Protein AF-A0A968F0A4-F1 (afdb_monomer_lite)

Radius of gyration: 23.1 Å; chains: 1; bounding box: 44×90×43 Å

pLDDT: mean 86.86, std 18.99, range [35.34, 98.81]

Foldseek 3Di:
DDDDDDDDDDDPPPPPPPPPDLDWDKFAAPVRQKMKIWDWDFDPPPDPTAIFTWIWMGGHPDTPGPTDGDWDDDPDDDIPTGQKGWPDKDKDWDWDWDQDPDDPDRIDTDTWIKMWTWMFHPDPPRFIKIKMWIYHPPDIDMDIDGPDDD

Structure (mmCIF, N/CA/C/O backbone):
data_AF-A0A968F0A4-F1
#
_entry.id   AF-A0A968F0A4-F1
#
loop_
_atom_site.group_PDB
_atom_site.id
_atom_site.type_symbol
_atom_site.label_atom_id
_atom_site.label_alt_id
_atom_site.label_comp_id
_atom_site.label_asym_id
_atom_site.label_entity_id
_atom_site.label_seq_id
_atom_site.pdbx_PDB_ins_code
_atom_site.Cartn_x
_atom_site.Cartn_y
_atom_site.Cartn_z
_atom_site.occupancy
_atom_site.B_iso_or_equiv
_atom_site.auth_seq_id
_atom_site.auth_comp_id
_atom_site.auth_asym_id
_atom_site.auth_atom_id
_atom_site.pdbx_PDB_model_num
ATOM 1 N N . MET A 1 1 ? -15.327 70.862 -11.913 1.00 35.34 1 MET A N 1
ATOM 2 C CA . MET A 1 1 ? -15.691 70.643 -13.333 1.00 35.34 1 MET A CA 1
ATOM 3 C C . MET A 1 1 ? -15.144 69.292 -13.771 1.00 35.34 1 MET A C 1
ATOM 5 O O . MET A 1 1 ? -14.088 68.900 -13.302 1.00 35.34 1 MET A O 1
ATOM 9 N N . LYS A 1 2 ? -15.934 68.553 -14.554 1.00 38.66 2 LYS A N 1
ATOM 10 C CA . LYS A 1 2 ? -15.759 67.143 -14.946 1.00 38.66 2 LYS A CA 1
ATOM 11 C C . LYS A 1 2 ? -14.576 66.966 -15.910 1.00 38.66 2 LYS A C 1
ATOM 13 O O . LYS A 1 2 ? -14.433 67.824 -16.764 1.00 38.66 2 LYS A O 1
ATOM 18 N N . PHE A 1 3 ? -13.872 65.829 -15.868 1.00 36.59 3 PHE A N 1
ATOM 19 C CA . PHE A 1 3 ? -13.590 65.016 -17.065 1.00 36.59 3 PHE A CA 1
ATOM 20 C C . PHE A 1 3 ? -13.208 63.577 -16.669 1.00 36.59 3 PHE A C 1
ATOM 22 O O . PHE A 1 3 ? -12.260 63.346 -15.927 1.00 36.59 3 PHE A O 1
ATOM 29 N N . LYS A 1 4 ? -14.009 62.616 -17.144 1.00 41.06 4 LYS A N 1
ATOM 30 C CA . LYS A 1 4 ? -13.709 61.177 -17.182 1.00 41.06 4 LYS A CA 1
ATOM 31 C C . LYS A 1 4 ? -12.713 60.925 -18.317 1.00 41.06 4 LYS A C 1
ATOM 33 O O . LYS A 1 4 ? -12.946 61.465 -19.391 1.00 41.06 4 LYS A O 1
ATOM 38 N N . ILE A 1 5 ? -11.747 60.026 -18.130 1.00 50.34 5 ILE A N 1
ATOM 39 C CA . ILE A 1 5 ? -11.209 59.154 -19.188 1.00 50.34 5 ILE A CA 1
ATOM 40 C C . ILE A 1 5 ? -10.869 57.804 -18.547 1.00 50.34 5 ILE A C 1
ATOM 42 O O . ILE A 1 5 ? -10.136 57.716 -17.567 1.00 50.34 5 ILE A O 1
ATOM 46 N N . ILE A 1 6 ? -11.497 56.772 -19.098 1.00 46.53 6 ILE A N 1
ATOM 47 C CA . ILE A 1 6 ? -11.244 55.351 -18.884 1.00 46.53 6 ILE A CA 1
ATOM 48 C C . ILE A 1 6 ? -10.208 54.945 -19.937 1.00 46.53 6 ILE A C 1
ATOM 50 O O . ILE A 1 6 ? -10.420 55.243 -21.111 1.00 46.53 6 ILE A O 1
ATOM 54 N N . LEU A 1 7 ? -9.149 54.225 -19.560 1.00 40.31 7 LEU A N 1
ATOM 55 C CA . LEU A 1 7 ? -8.460 53.325 -20.487 1.00 40.31 7 LEU A CA 1
ATOM 56 C C . LEU A 1 7 ? -7.910 52.111 -19.726 1.00 40.31 7 LEU A C 1
ATOM 58 O O . LEU A 1 7 ? -7.082 52.228 -18.828 1.00 40.31 7 LEU A O 1
ATOM 62 N N . VAL A 1 8 ? -8.450 50.955 -20.090 1.00 46.62 8 VAL A N 1
ATOM 63 C CA . VAL A 1 8 ? -8.100 49.603 -19.651 1.00 46.62 8 VAL A CA 1
ATOM 64 C C . VAL A 1 8 ? -6.852 49.145 -20.406 1.00 46.62 8 VAL A C 1
ATOM 66 O O . VAL A 1 8 ? -6.832 49.281 -21.626 1.00 46.62 8 VAL A O 1
ATOM 69 N N . LEU A 1 9 ? -5.873 48.527 -19.732 1.00 40.56 9 LEU A N 1
ATOM 70 C CA . LEU A 1 9 ? -4.974 47.564 -20.383 1.00 40.56 9 LEU A CA 1
ATOM 71 C C . LEU A 1 9 ? -4.325 46.591 -19.375 1.00 40.56 9 LEU A C 1
ATOM 73 O O . LEU A 1 9 ? -3.402 46.940 -18.651 1.00 40.56 9 LEU A O 1
ATOM 77 N N . SER A 1 10 ? -4.889 45.380 -19.334 1.00 40.66 10 SER A N 1
ATOM 78 C CA . SER A 1 10 ? -4.230 44.063 -19.283 1.00 40.66 10 SER A CA 1
ATOM 79 C C . SER A 1 10 ? -2.777 43.966 -18.783 1.00 40.66 10 SER A C 1
ATOM 81 O O . SER A 1 10 ? -1.876 44.441 -19.464 1.00 40.66 10 SER A O 1
ATOM 83 N N . LEU A 1 11 ? -2.542 43.162 -17.733 1.00 42.34 11 LEU A N 1
ATOM 84 C CA . LEU A 1 11 ? -1.909 41.829 -17.850 1.00 42.34 11 LEU A CA 1
ATOM 85 C C . LEU A 1 11 ? -1.800 41.183 -16.451 1.00 42.34 11 LEU A C 1
ATOM 87 O O . LEU A 1 11 ? -0.799 41.334 -15.756 1.00 42.34 11 LEU A O 1
ATOM 91 N N . VAL A 1 12 ? -2.836 40.458 -16.017 1.00 47.22 12 VAL A N 1
ATOM 92 C CA . VAL A 1 12 ? -2.717 39.545 -14.867 1.00 47.22 12 VAL A CA 1
ATOM 93 C C . VAL A 1 12 ? -2.124 38.251 -15.403 1.00 47.22 12 VAL A C 1
ATOM 95 O O . VAL A 1 12 ? -2.820 37.416 -15.976 1.00 47.22 12 VAL A O 1
ATOM 98 N N . MET A 1 13 ? -0.808 38.123 -15.278 1.00 44.72 13 MET A N 1
ATOM 99 C CA . MET A 1 13 ? -0.073 36.913 -15.619 1.00 44.72 13 MET A CA 1
ATOM 100 C C . MET A 1 13 ? -0.307 35.904 -14.492 1.00 44.72 13 MET A C 1
ATOM 102 O O . MET A 1 13 ? 0.449 35.814 -13.531 1.00 44.72 13 MET A O 1
ATOM 106 N N . MET A 1 14 ? -1.438 35.206 -14.567 1.00 51.09 14 MET A N 1
ATOM 107 C CA . MET A 1 14 ? -1.765 34.106 -13.670 1.00 51.09 14 MET A CA 1
ATOM 108 C C . MET A 1 14 ? -0.932 32.907 -14.120 1.00 51.09 14 MET A C 1
ATOM 110 O O . MET A 1 14 ? -1.356 32.111 -14.954 1.00 51.09 14 MET A O 1
ATOM 114 N N . THR A 1 15 ? 0.310 32.831 -13.640 1.00 42.91 15 THR A N 1
ATOM 115 C CA . THR A 1 15 ? 1.162 31.660 -13.844 1.00 42.91 15 THR A CA 1
ATOM 116 C C . THR A 1 15 ? 0.553 30.504 -13.067 1.00 42.91 15 THR A C 1
ATOM 118 O O . THR A 1 15 ? 0.743 30.373 -11.858 1.00 42.91 15 THR A O 1
ATOM 121 N N . THR A 1 16 ? -0.224 29.679 -13.761 1.00 3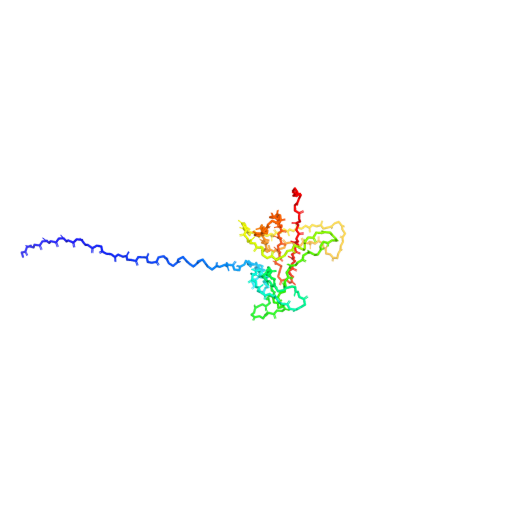6.16 16 THR A N 1
ATOM 122 C CA . THR A 1 16 ? -0.617 28.361 -13.281 1.00 36.16 16 THR A CA 1
ATOM 123 C C . THR A 1 16 ? 0.653 27.532 -13.138 1.00 36.16 16 THR A C 1
ATOM 125 O O . THR A 1 16 ? 1.205 27.052 -14.127 1.00 36.16 16 THR A O 1
ATOM 128 N N . PHE A 1 17 ? 1.139 27.394 -11.907 1.00 44.72 17 PHE A N 1
ATOM 129 C CA . PHE A 1 17 ? 2.090 26.349 -11.556 1.00 44.72 17 PHE A CA 1
ATOM 130 C C . PHE A 1 17 ? 1.381 25.006 -11.745 1.00 44.72 17 PHE A C 1
ATOM 132 O O . PHE A 1 17 ? 0.658 24.543 -10.867 1.00 44.72 17 PHE A O 1
ATOM 139 N N . THR A 1 18 ? 1.539 24.392 -12.915 1.00 38.16 18 THR A N 1
ATOM 140 C CA . THR A 1 18 ? 1.255 22.969 -13.085 1.00 38.16 18 THR A CA 1
ATOM 141 C C . THR A 1 18 ? 2.451 22.212 -12.532 1.00 38.16 18 THR A C 1
ATOM 143 O O . THR A 1 18 ? 3.426 21.951 -13.238 1.00 38.16 18 THR A O 1
ATOM 146 N N . SER A 1 19 ? 2.402 21.907 -11.240 1.00 36.06 19 SER A N 1
ATOM 147 C CA . SER A 1 19 ? 3.293 20.924 -10.641 1.00 36.06 19 SER A CA 1
ATOM 148 C C . SER A 1 19 ? 2.853 19.546 -11.132 1.00 36.06 19 SER A C 1
ATOM 150 O O . SER A 1 19 ? 2.016 18.907 -10.504 1.00 36.06 19 SER A O 1
ATOM 152 N N . ASN A 1 20 ? 3.405 19.079 -12.252 1.00 42.50 20 ASN A N 1
ATOM 153 C CA . ASN A 1 20 ? 3.447 17.643 -12.533 1.00 42.50 20 ASN A CA 1
ATOM 154 C C . ASN A 1 20 ? 4.532 17.039 -11.637 1.00 42.50 20 ASN A C 1
ATOM 156 O O . ASN A 1 20 ? 5.622 16.698 -12.085 1.00 42.50 20 ASN A O 1
ATOM 160 N N . SER A 1 21 ? 4.266 17.008 -10.334 1.00 42.75 21 SER A N 1
ATOM 161 C CA . SER A 1 21 ? 4.947 16.080 -9.446 1.00 42.75 21 SER A CA 1
ATOM 162 C C . SER A 1 21 ? 4.354 14.710 -9.728 1.00 42.75 21 SER A C 1
ATOM 164 O O . SER A 1 21 ? 3.130 14.581 -9.685 1.00 42.75 21 SER A O 1
ATOM 166 N N . ASP A 1 22 ? 5.204 13.726 -10.009 1.00 52.94 22 ASP A N 1
ATOM 167 C CA . ASP A 1 22 ? 4.856 12.307 -9.935 1.00 52.94 22 ASP A CA 1
ATOM 168 C C . ASP A 1 22 ? 4.318 12.066 -8.514 1.00 52.94 22 ASP A C 1
ATOM 170 O O . ASP A 1 22 ? 5.070 12.000 -7.539 1.00 52.94 22 ASP A O 1
ATOM 174 N N . ALA A 1 23 ? 3.001 12.197 -8.358 1.00 71.56 23 ALA A N 1
ATOM 175 C CA . ALA A 1 23 ? 2.401 12.450 -7.061 1.00 71.56 23 ALA A CA 1
ATOM 176 C C . ALA A 1 23 ? 2.353 11.135 -6.297 1.00 71.56 23 ALA A C 1
ATOM 178 O O . ALA A 1 23 ? 1.712 10.179 -6.749 1.00 71.56 23 ALA A O 1
ATOM 179 N N . SER A 1 24 ? 3.000 11.093 -5.131 1.00 88.25 24 SER A N 1
ATOM 180 C CA . SER A 1 24 ? 2.847 9.957 -4.235 1.00 88.25 24 SER A CA 1
ATOM 181 C C . SER A 1 24 ? 1.367 9.758 -3.906 1.00 88.25 24 SER A C 1
ATOM 183 O O . SER A 1 24 ? 0.593 10.704 -3.730 1.00 88.25 24 SER A O 1
ATOM 185 N N . GLN A 1 25 ? 0.947 8.498 -3.904 1.00 96.69 25 GLN A N 1
ATOM 186 C CA . GLN A 1 25 ? -0.429 8.107 -3.640 1.00 96.69 25 GLN A CA 1
ATOM 187 C C . GLN A 1 25 ? -0.498 7.601 -2.208 1.00 96.69 25 GLN A C 1
ATOM 189 O O . GLN A 1 25 ? 0.175 6.637 -1.860 1.00 96.69 25 GLN A O 1
ATOM 194 N N . GLN A 1 26 ? -1.309 8.222 -1.360 1.00 96.88 26 GLN A N 1
ATOM 195 C CA . GLN A 1 26 ? -1.381 7.855 0.054 1.00 96.88 26 GLN A CA 1
ATOM 196 C C . GLN A 1 26 ? -2.814 7.680 0.530 1.00 96.88 26 GLN A C 1
ATOM 198 O O . GLN A 1 26 ? -3.729 8.334 0.032 1.00 96.88 26 GLN A O 1
ATOM 203 N N . VAL A 1 27 ? -2.994 6.845 1.549 1.00 98.31 27 VAL A N 1
ATOM 204 C CA . VAL A 1 27 ? -4.247 6.745 2.296 1.00 98.31 27 VAL A CA 1
ATOM 205 C C . VAL A 1 27 ? -3.961 6.730 3.790 1.00 98.31 27 VAL A C 1
ATOM 207 O O . VAL A 1 27 ? -3.139 5.952 4.278 1.00 98.31 27 VAL A O 1
ATOM 210 N N . ALA A 1 28 ? -4.633 7.628 4.507 1.00 98.50 28 ALA A N 1
ATOM 211 C CA . ALA A 1 28 ? -4.540 7.761 5.954 1.00 98.50 28 ALA A CA 1
ATOM 212 C C . ALA A 1 28 ? -5.740 7.101 6.636 1.00 98.50 28 ALA A C 1
ATOM 214 O O . ALA A 1 28 ? -6.827 7.025 6.065 1.00 98.50 28 ALA A O 1
ATOM 215 N N . SER A 1 29 ? -5.555 6.653 7.869 1.00 98.56 29 SER A N 1
ATOM 216 C CA . SER A 1 29 ? -6.601 6.122 8.730 1.00 98.56 29 SER A CA 1
ATOM 217 C C . SER A 1 29 ? -7.676 7.175 9.015 1.00 98.56 29 SER A C 1
ATOM 219 O O . SER A 1 29 ? -7.406 8.375 8.910 1.00 98.56 29 SER A O 1
ATOM 221 N N . PRO A 1 30 ? -8.893 6.771 9.416 1.00 98.50 30 PRO A N 1
ATOM 222 C CA . PRO A 1 30 ? -9.945 7.715 9.788 1.00 98.50 30 PRO A CA 1
ATOM 223 C C . PRO A 1 30 ? -9.529 8.736 10.857 1.00 98.50 30 PRO A C 1
ATOM 225 O O . PRO A 1 30 ? -9.930 9.896 10.787 1.00 98.50 30 PRO A O 1
ATOM 228 N N . ASN A 1 31 ? -8.700 8.338 11.825 1.00 97.88 31 ASN A N 1
ATOM 229 C CA . ASN A 1 31 ? -8.156 9.239 12.845 1.00 97.88 31 ASN A CA 1
ATOM 230 C C . ASN A 1 31 ? -6.902 10.030 12.404 1.00 97.88 31 ASN A C 1
ATOM 232 O O . ASN A 1 31 ? -6.365 10.806 13.197 1.00 97.88 31 ASN A O 1
ATOM 236 N N . GLY A 1 32 ? -6.408 9.813 11.180 1.00 97.88 32 GLY A N 1
ATOM 237 C CA . GLY A 1 32 ? -5.242 10.482 10.596 1.00 97.88 32 GLY A CA 1
ATOM 238 C C . GLY A 1 32 ? -3.886 10.103 11.200 1.00 97.88 32 GLY A C 1
ATOM 239 O O . GLY A 1 32 ? -2.876 10.704 10.842 1.00 97.88 32 GLY A O 1
ATOM 240 N N . GLN A 1 33 ? -3.830 9.143 12.127 1.00 98.19 33 GLN A N 1
ATOM 241 C CA . GLN A 1 33 ? -2.592 8.772 12.814 1.00 98.19 33 GLN A CA 1
ATOM 242 C C . GLN A 1 33 ? -1.787 7.708 12.084 1.00 98.19 33 GLN A C 1
ATOM 244 O O . GLN A 1 33 ? -0.599 7.604 12.345 1.00 98.19 33 GLN A O 1
ATOM 249 N N . LEU A 1 34 ? -2.377 6.903 11.212 1.00 98.38 34 LEU A N 1
ATOM 250 C CA . LEU A 1 34 ? -1.666 5.859 10.482 1.00 98.38 34 LEU A CA 1
ATOM 251 C C . LEU A 1 34 ? -1.837 6.115 8.990 1.00 98.38 34 LEU A C 1
ATOM 253 O O . LEU A 1 34 ? -2.938 6.406 8.546 1.00 98.38 34 LEU A O 1
ATOM 257 N N . ALA A 1 35 ? -0.772 6.029 8.204 1.00 98.31 35 ALA A N 1
ATOM 258 C CA . ALA A 1 35 ? -0.854 6.215 6.761 1.00 98.31 35 ALA A CA 1
ATOM 259 C C . ALA A 1 35 ? 0.078 5.252 6.037 1.00 98.31 35 ALA A C 1
ATOM 261 O O . ALA A 1 35 ? 1.186 4.981 6.505 1.00 98.31 35 ALA A O 1
ATOM 262 N N . ILE A 1 36 ? -0.384 4.763 4.890 1.00 98.50 36 ILE A N 1
ATOM 263 C CA . ILE A 1 36 ? 0.438 4.062 3.907 1.00 98.50 36 ILE A CA 1
ATOM 264 C C . ILE A 1 36 ? 0.572 4.950 2.672 1.00 98.50 36 ILE A C 1
ATOM 266 O O . ILE A 1 36 ? -0.418 5.484 2.169 1.00 98.50 36 ILE A O 1
ATOM 270 N N . GLU A 1 37 ? 1.805 5.119 2.215 1.00 97.88 37 GLU A N 1
ATOM 271 C CA . GLU A 1 37 ? 2.171 5.930 1.055 1.00 97.88 37 GLU A CA 1
ATOM 272 C C . GLU A 1 37 ? 2.826 5.041 0.004 1.00 97.88 37 GLU A C 1
ATOM 274 O O . GLU A 1 37 ? 3.635 4.182 0.351 1.00 97.88 37 GLU A O 1
ATOM 279 N N . PHE A 1 38 ? 2.475 5.265 -1.260 1.00 97.81 38 PHE A N 1
ATOM 280 C CA . PHE A 1 38 ? 3.034 4.621 -2.437 1.00 97.81 38 PHE A CA 1
ATOM 281 C C . PHE A 1 38 ? 3.719 5.661 -3.318 1.00 97.81 38 PHE A C 1
ATOM 283 O O . PHE A 1 38 ? 3.098 6.645 -3.726 1.00 97.81 38 PHE A O 1
ATOM 290 N N . HIS A 1 39 ? 4.984 5.432 -3.648 1.00 95.94 39 HIS A N 1
ATOM 291 C CA . HIS A 1 39 ? 5.774 6.334 -4.483 1.00 95.94 39 HIS A CA 1
ATOM 292 C C . HIS A 1 39 ? 6.790 5.558 -5.315 1.00 95.94 39 HIS A C 1
ATOM 294 O O . HIS A 1 39 ? 7.223 4.471 -4.932 1.00 95.94 39 HIS A O 1
ATOM 300 N N . PHE A 1 40 ? 7.176 6.115 -6.460 1.00 95.00 40 PHE A N 1
ATOM 301 C CA . PHE A 1 40 ? 8.245 5.549 -7.274 1.00 95.00 40 PHE A CA 1
ATOM 302 C C . PHE A 1 40 ? 9.607 5.951 -6.711 1.00 95.00 40 PHE A C 1
ATOM 304 O O . PHE A 1 40 ? 9.845 7.112 -6.378 1.00 95.00 40 PHE A O 1
ATOM 311 N N . GLN A 1 41 ? 10.496 4.973 -6.558 1.00 93.75 41 GLN A N 1
ATOM 312 C CA . GLN A 1 41 ? 11.847 5.186 -6.053 1.00 93.75 41 GLN A CA 1
ATOM 313 C C . GLN A 1 41 ? 12.813 4.188 -6.695 1.00 93.75 41 GLN A C 1
ATOM 315 O O . GLN A 1 41 ? 12.454 3.047 -6.987 1.00 93.75 41 GLN A O 1
ATOM 320 N N . SER A 1 42 ? 14.057 4.621 -6.909 1.00 94.06 42 SER A N 1
ATOM 321 C CA . SER A 1 42 ? 15.126 3.741 -7.381 1.00 94.06 42 SER A CA 1
ATOM 322 C C . SER A 1 42 ? 15.642 2.839 -6.260 1.00 94.06 42 SER A C 1
ATOM 324 O O . SER A 1 42 ? 15.956 3.319 -5.169 1.00 94.06 42 SER A O 1
ATOM 326 N N . PHE A 1 43 ? 15.761 1.545 -6.550 1.00 91.94 43 PHE A N 1
ATOM 327 C CA . PHE A 1 43 ? 16.399 0.555 -5.687 1.00 91.94 43 PHE A CA 1
ATOM 328 C C . PHE A 1 43 ? 17.554 -0.104 -6.433 1.00 91.94 43 PHE A C 1
ATOM 330 O O . PHE A 1 43 ? 17.551 -0.206 -7.658 1.00 91.94 43 PHE A O 1
ATOM 337 N N . GLU A 1 44 ? 18.544 -0.540 -5.666 1.00 87.12 44 GLU A N 1
ATOM 338 C CA . GLU A 1 44 ? 19.664 -1.349 -6.133 1.00 87.12 44 GLU A CA 1
ATOM 339 C C . GLU A 1 44 ? 19.653 -2.645 -5.315 1.00 87.12 44 GLU A C 1
ATOM 341 O O . GLU A 1 44 ? 18.629 -3.309 -5.240 1.00 87.12 44 GLU A O 1
ATOM 346 N N . THR A 1 45 ? 20.735 -2.993 -4.621 1.00 80.06 45 THR A N 1
ATOM 347 C CA . THR A 1 45 ? 20.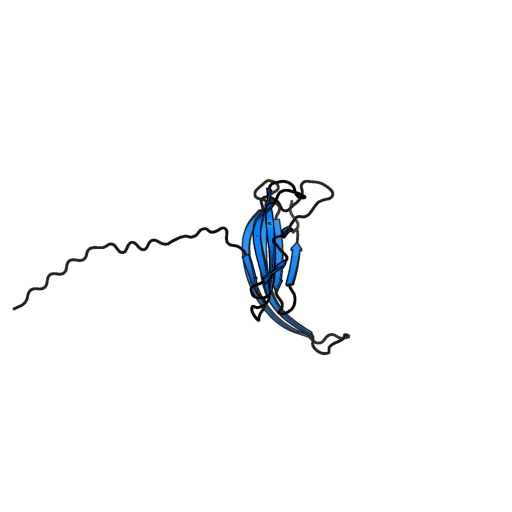843 -4.264 -3.888 1.00 80.06 45 THR A CA 1
ATOM 348 C C . THR A 1 45 ? 19.852 -4.375 -2.712 1.00 80.06 45 THR A C 1
ATOM 350 O O . THR A 1 45 ? 19.658 -3.404 -1.980 1.00 80.06 45 THR A O 1
ATOM 353 N N . PRO A 1 46 ? 19.223 -5.548 -2.473 1.00 84.06 46 PRO A N 1
ATOM 354 C CA . PRO A 1 46 ? 19.344 -6.842 -3.168 1.00 84.06 46 PRO A CA 1
ATOM 355 C C . PRO A 1 46 ? 18.455 -7.002 -4.422 1.00 84.06 46 PRO A C 1
ATOM 357 O O . PRO A 1 46 ? 18.355 -8.104 -4.958 1.00 84.06 46 PRO A O 1
ATOM 360 N N . PHE A 1 47 ? 17.795 -5.941 -4.879 1.00 81.56 47 PHE A N 1
ATOM 361 C CA . PHE A 1 47 ? 16.962 -5.937 -6.080 1.00 81.56 47 PHE A CA 1
ATOM 362 C C . PHE A 1 47 ? 17.808 -5.605 -7.331 1.00 81.56 47 PHE A C 1
ATOM 364 O O . PHE A 1 47 ? 18.937 -5.117 -7.228 1.00 81.56 47 PHE A O 1
ATOM 371 N N . PRO A 1 48 ? 17.322 -5.897 -8.547 1.00 86.12 48 PRO A N 1
ATOM 372 C CA . PRO A 1 48 ? 17.906 -5.322 -9.755 1.00 86.12 48 PRO A CA 1
ATOM 373 C C . PRO A 1 48 ? 17.869 -3.787 -9.705 1.00 86.12 48 PRO A C 1
ATOM 375 O O . PRO A 1 48 ? 16.921 -3.209 -9.185 1.00 86.12 48 PRO A O 1
ATOM 378 N N . SER A 1 49 ? 18.883 -3.118 -10.257 1.00 89.81 49 SER A N 1
ATOM 379 C CA . SER A 1 49 ? 18.882 -1.655 -10.344 1.00 89.81 49 SER A CA 1
ATOM 380 C C . SER A 1 49 ? 17.723 -1.170 -11.213 1.00 89.81 49 SER A C 1
ATOM 382 O O . SER A 1 49 ? 17.653 -1.505 -12.396 1.00 89.81 49 SER A O 1
ATOM 384 N N . GLY A 1 50 ? 16.829 -0.368 -10.639 1.00 89.56 50 GLY A N 1
ATOM 385 C CA . GLY A 1 50 ? 15.660 0.132 -11.352 1.00 89.56 50 GLY A CA 1
ATOM 386 C C . GLY A 1 50 ? 14.719 0.953 -10.482 1.00 89.56 50 GLY A C 1
ATOM 387 O O . GLY A 1 50 ? 14.892 1.055 -9.269 1.00 89.56 50 GLY A O 1
ATOM 388 N N . GLU A 1 51 ? 13.714 1.546 -11.122 1.00 93.19 51 GLU A N 1
ATOM 389 C CA . GLU A 1 51 ? 12.620 2.249 -10.453 1.00 93.19 51 GLU A CA 1
ATOM 390 C C . GLU A 1 51 ? 11.492 1.270 -10.114 1.00 93.19 51 GLU A C 1
ATOM 392 O O . GLU A 1 51 ? 10.987 0.557 -10.989 1.00 93.19 51 GLU A O 1
ATOM 397 N N . TYR A 1 52 ? 11.093 1.265 -8.844 1.00 94.69 52 TYR A N 1
ATOM 398 C CA . TYR A 1 52 ? 10.042 0.415 -8.298 1.00 94.69 52 TYR A CA 1
ATOM 399 C C . TYR A 1 52 ? 8.967 1.265 -7.637 1.00 94.69 52 TYR A C 1
ATOM 401 O O . TYR A 1 52 ? 9.262 2.300 -7.036 1.00 94.69 52 TYR A O 1
ATOM 409 N N . LEU A 1 53 ? 7.724 0.781 -7.674 1.00 95.88 53 LEU A N 1
ATOM 410 C CA . LEU A 1 53 ? 6.705 1.262 -6.750 1.00 95.88 53 LEU A CA 1
ATOM 411 C C . LEU A 1 53 ? 7.077 0.779 -5.345 1.00 95.88 53 LEU A C 1
ATOM 413 O O . LEU A 1 53 ? 7.133 -0.426 -5.098 1.00 95.88 53 LEU A O 1
ATOM 417 N N . ALA A 1 54 ? 7.332 1.704 -4.433 1.00 96.31 54 ALA A N 1
ATOM 418 C CA . ALA A 1 54 ? 7.609 1.413 -3.039 1.00 96.31 54 ALA A CA 1
ATOM 419 C C . ALA A 1 54 ? 6.432 1.808 -2.161 1.00 96.31 54 ALA A C 1
ATOM 421 O O . ALA A 1 54 ? 5.714 2.754 -2.476 1.00 96.31 54 ALA A O 1
ATOM 422 N N . TYR A 1 55 ? 6.266 1.104 -1.043 1.00 97.69 55 TYR A N 1
ATOM 423 C CA . TYR A 1 55 ? 5.387 1.543 0.031 1.00 97.69 55 TYR A CA 1
ATOM 424 C C . TYR A 1 55 ? 6.187 1.958 1.261 1.00 97.69 55 TYR A C 1
ATOM 426 O O . TYR A 1 55 ? 7.223 1.372 1.578 1.00 97.69 55 TYR A O 1
ATOM 434 N N . SER A 1 56 ? 5.682 2.948 1.984 1.00 97.81 56 SER A N 1
ATOM 435 C CA . SER A 1 56 ? 6.142 3.284 3.328 1.00 97.81 56 SER A CA 1
ATOM 436 C C . SER A 1 56 ? 4.949 3.419 4.264 1.00 97.81 56 SER A C 1
ATOM 438 O O . SER A 1 56 ? 3.826 3.680 3.827 1.00 97.81 56 SER A O 1
ATOM 440 N N . ILE A 1 57 ? 5.172 3.187 5.557 1.00 98.38 57 ILE A N 1
ATOM 441 C CA . ILE A 1 57 ? 4.118 3.302 6.567 1.00 98.38 57 ILE A CA 1
ATOM 442 C C . ILE A 1 57 ? 4.574 4.282 7.630 1.00 98.38 57 ILE A C 1
ATOM 444 O O . ILE A 1 57 ? 5.659 4.152 8.212 1.00 98.38 57 ILE A O 1
ATOM 448 N N . ARG A 1 58 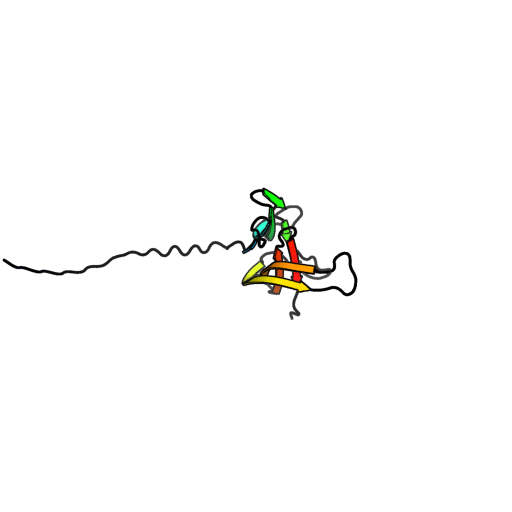? 3.702 5.240 7.919 1.00 98.12 58 ARG A N 1
ATOM 449 C CA . ARG A 1 58 ? 3.881 6.215 8.982 1.00 98.12 58 ARG A CA 1
ATOM 450 C C . ARG A 1 58 ? 2.834 6.030 10.060 1.00 98.12 58 ARG A C 1
ATOM 452 O O . ARG A 1 58 ? 1.653 5.897 9.761 1.00 98.12 58 ARG A O 1
ATOM 459 N N . TYR A 1 59 ? 3.277 6.115 11.307 1.00 98.06 59 TYR A N 1
ATOM 460 C CA . TYR A 1 59 ? 2.408 6.320 12.453 1.00 98.06 59 TYR A CA 1
ATOM 461 C C . TYR A 1 59 ? 2.741 7.673 13.087 1.00 98.06 59 TYR A C 1
ATOM 463 O O . TYR A 1 59 ? 3.844 7.894 13.598 1.00 98.06 59 TYR A O 1
ATOM 471 N N . LYS A 1 60 ? 1.782 8.596 13.019 1.00 96.00 60 LYS A N 1
ATOM 472 C CA . LYS A 1 60 ? 1.900 10.022 13.319 1.00 96.00 60 LYS A CA 1
ATOM 473 C C . LYS A 1 60 ? 2.993 10.626 12.430 1.00 96.00 60 LYS A C 1
ATOM 475 O O . LYS A 1 60 ? 2.966 10.487 11.204 1.00 96.00 60 LYS A O 1
ATOM 480 N N . ASP A 1 61 ? 4.004 11.224 13.042 1.00 92.31 61 ASP A N 1
ATOM 481 C CA . ASP A 1 61 ? 5.136 11.829 12.340 1.00 92.31 61 ASP A CA 1
ATOM 482 C C . ASP A 1 61 ? 6.361 10.912 12.266 1.00 92.31 61 ASP A C 1
ATOM 484 O O . ASP A 1 61 ? 7.469 11.369 11.998 1.00 92.31 61 ASP A O 1
ATOM 488 N N . ARG A 1 62 ? 6.188 9.607 12.522 1.00 97.38 62 ARG A N 1
ATOM 489 C CA . ARG A 1 62 ? 7.282 8.631 12.506 1.00 97.38 62 ARG A CA 1
ATOM 490 C C . ARG A 1 62 ? 7.070 7.585 11.425 1.00 97.38 62 ARG A C 1
ATOM 492 O O . ARG A 1 62 ? 6.021 6.948 11.368 1.00 97.38 62 ARG A O 1
ATOM 499 N N . VAL A 1 63 ? 8.099 7.370 10.612 1.00 97.12 63 VAL A N 1
ATOM 500 C CA . VAL A 1 63 ? 8.169 6.232 9.691 1.00 97.12 63 VAL A CA 1
ATOM 501 C C . VAL A 1 63 ? 8.383 4.969 10.523 1.00 97.12 63 VAL A C 1
ATOM 503 O O . VAL A 1 63 ? 9.374 4.861 11.243 1.00 97.12 63 VAL A O 1
ATOM 506 N N . ILE A 1 64 ? 7.432 4.039 10.453 1.00 97.38 64 ILE A N 1
ATOM 507 C CA . ILE A 1 64 ? 7.509 2.726 11.113 1.00 97.38 64 ILE A CA 1
ATOM 508 C C . ILE A 1 64 ? 7.856 1.612 10.124 1.00 97.38 64 ILE A C 1
ATOM 510 O O . ILE A 1 64 ? 8.335 0.558 10.531 1.00 97.38 64 ILE A O 1
ATOM 514 N N . PHE A 1 65 ? 7.648 1.863 8.830 1.00 97.19 65 PHE A N 1
ATOM 515 C CA . PHE A 1 65 ? 8.090 0.997 7.750 1.00 97.19 65 PHE A CA 1
ATOM 516 C C . PHE A 1 65 ? 8.744 1.855 6.673 1.00 97.19 65 PHE A C 1
ATOM 518 O O . PHE A 1 65 ? 8.081 2.687 6.049 1.00 97.19 65 PHE A O 1
ATOM 525 N N . SER A 1 66 ? 10.053 1.685 6.509 1.00 96.81 66 SER A N 1
ATOM 526 C CA . SER A 1 66 ? 10.837 2.407 5.507 1.00 96.81 66 SER A CA 1
ATOM 527 C C . SER A 1 66 ? 10.386 2.048 4.087 1.00 96.81 66 SER A C 1
ATOM 529 O O . SER A 1 66 ? 9.851 0.951 3.892 1.00 96.81 66 SER A O 1
ATOM 531 N N . PRO A 1 67 ? 10.626 2.931 3.096 1.00 96.06 67 PRO A N 1
ATOM 532 C CA . PRO A 1 67 ? 10.318 2.658 1.696 1.00 96.06 67 PRO A CA 1
ATOM 533 C C . PRO A 1 67 ? 10.785 1.267 1.269 1.00 96.06 67 PRO A C 1
ATOM 535 O O . PRO A 1 67 ? 11.973 0.951 1.344 1.00 96.06 67 PRO A O 1
ATOM 538 N N . SER A 1 68 ? 9.832 0.434 0.866 1.00 95.25 68 SER A N 1
ATOM 539 C CA . SER A 1 68 ? 10.052 -0.971 0.534 1.00 95.25 68 SER A CA 1
ATOM 540 C C . SER A 1 68 ? 9.451 -1.281 -0.834 1.00 95.25 68 SER A C 1
ATOM 542 O O . SER A 1 68 ? 8.269 -0.993 -1.040 1.00 95.25 68 SER A O 1
ATOM 544 N N . PRO A 1 69 ? 10.232 -1.838 -1.776 1.00 95.31 69 PRO A N 1
ATOM 545 C CA . PRO A 1 69 ? 9.790 -2.028 -3.149 1.00 95.31 69 PRO A CA 1
ATOM 546 C C . PRO A 1 69 ? 8.761 -3.157 -3.248 1.00 95.31 69 PRO A C 1
ATOM 548 O O . PRO A 1 69 ? 8.824 -4.153 -2.524 1.00 95.31 69 PRO A O 1
ATOM 551 N N . ILE A 1 70 ? 7.823 -3.010 -4.179 1.00 94.75 70 ILE A N 1
ATOM 552 C CA . ILE A 1 70 ? 6.807 -4.008 -4.500 1.00 94.75 70 ILE A CA 1
ATOM 553 C C . ILE A 1 70 ? 7.210 -4.725 -5.790 1.00 94.75 70 ILE A C 1
ATOM 555 O O . ILE A 1 70 ? 7.346 -4.106 -6.843 1.00 94.75 70 ILE A O 1
ATOM 559 N N . GLN A 1 71 ? 7.358 -6.049 -5.715 1.00 92.44 71 GLN A N 1
ATOM 560 C CA . GLN A 1 71 ? 7.663 -6.897 -6.865 1.00 92.44 71 GLN A CA 1
ATOM 561 C C . GLN A 1 71 ? 6.974 -8.259 -6.736 1.00 92.44 71 GLN A C 1
ATOM 563 O O . GLN A 1 71 ? 6.813 -8.790 -5.638 1.00 92.44 71 GLN A O 1
ATOM 568 N N . ILE A 1 72 ? 6.599 -8.844 -7.872 1.00 91.56 72 ILE A N 1
ATOM 569 C CA . ILE A 1 72 ? 6.120 -10.220 -7.989 1.00 91.56 72 ILE A CA 1
ATOM 570 C C . ILE A 1 72 ? 7.111 -10.983 -8.866 1.00 91.56 72 ILE A C 1
ATOM 572 O O . ILE A 1 72 ? 7.276 -10.680 -10.051 1.00 91.56 72 ILE A O 1
ATOM 576 N N . LEU A 1 73 ? 7.769 -11.981 -8.278 1.00 91.12 73 LEU A N 1
ATOM 577 C CA . LEU A 1 73 ? 8.584 -12.939 -9.017 1.00 91.12 73 LEU A CA 1
ATOM 578 C C . LEU A 1 73 ? 7.669 -14.028 -9.575 1.00 91.12 73 LEU A C 1
ATOM 580 O O . LEU A 1 73 ? 6.907 -14.651 -8.836 1.00 91.12 73 LEU A O 1
ATOM 584 N N . LEU A 1 74 ? 7.739 -14.234 -10.884 1.00 88.75 74 LEU A N 1
ATOM 585 C CA . LEU A 1 74 ? 7.016 -15.298 -11.566 1.00 88.75 74 LEU A CA 1
ATOM 586 C C . LEU A 1 74 ? 7.932 -16.515 -11.700 1.00 88.75 74 LEU A C 1
ATOM 588 O O . LEU A 1 74 ? 9.147 -16.370 -11.822 1.00 88.75 74 LEU A O 1
ATOM 592 N N . SER A 1 75 ? 7.351 -17.715 -11.688 1.00 90.19 75 SER A N 1
ATOM 593 C CA . SER A 1 75 ? 8.103 -18.942 -11.977 1.00 90.19 75 SER A CA 1
ATOM 594 C C . SER A 1 75 ? 8.632 -18.961 -13.412 1.00 90.19 75 SER A C 1
ATOM 596 O O . SER A 1 75 ? 9.687 -19.529 -13.669 1.00 90.19 75 SER A O 1
ATOM 598 N N . GLU A 1 76 ? 7.904 -18.323 -14.332 1.00 86.75 76 GLU A N 1
ATOM 599 C CA . GLU A 1 76 ? 8.268 -18.163 -15.735 1.00 86.75 76 GLU A CA 1
ATOM 600 C C . GLU A 1 76 ? 8.020 -16.718 -16.186 1.00 86.75 76 GLU A C 1
ATOM 602 O O . GLU A 1 76 ? 7.041 -16.085 -15.783 1.00 86.75 76 GLU A O 1
ATOM 607 N N . GLY A 1 77 ? 8.897 -16.204 -17.050 1.00 84.19 77 GLY A N 1
ATOM 608 C CA . GLY A 1 77 ? 8.817 -14.844 -17.583 1.00 84.19 77 GLY A CA 1
ATOM 609 C C . GLY A 1 77 ? 9.472 -13.774 -16.703 1.00 84.19 77 GLY A C 1
ATOM 610 O O . GLY A 1 77 ? 10.105 -14.055 -15.686 1.00 84.19 77 GLY A O 1
ATOM 611 N N . ASN A 1 78 ? 9.340 -12.517 -17.132 1.00 88.81 78 ASN A N 1
ATOM 612 C CA . ASN A 1 78 ? 9.946 -11.377 -16.444 1.00 88.81 78 ASN A CA 1
ATOM 613 C C . ASN A 1 78 ? 9.182 -11.040 -15.152 1.00 88.81 78 ASN A C 1
ATOM 615 O O . ASN A 1 78 ? 7.942 -11.024 -15.178 1.00 88.81 78 ASN A O 1
ATOM 619 N N . PRO A 1 79 ? 9.878 -10.691 -14.051 1.00 90.88 79 PRO A N 1
ATOM 620 C CA . PRO A 1 79 ? 9.243 -10.165 -12.846 1.00 90.88 79 PRO A CA 1
ATOM 621 C C . PRO A 1 79 ? 8.323 -8.979 -13.137 1.00 90.88 79 PRO A C 1
ATOM 623 O O . PRO A 1 79 ? 8.565 -8.220 -14.073 1.00 90.88 79 PRO A O 1
ATOM 626 N N . ILE A 1 80 ? 7.300 -8.799 -12.307 1.00 91.25 80 ILE A N 1
ATOM 627 C CA . ILE A 1 80 ? 6.415 -7.629 -12.346 1.00 91.25 80 ILE A CA 1
ATOM 628 C C . ILE A 1 80 ? 6.820 -6.692 -11.213 1.00 91.25 80 ILE A C 1
ATOM 630 O O . ILE A 1 80 ? 6.954 -7.150 -10.081 1.00 91.25 80 ILE A O 1
ATOM 634 N N . GLY A 1 81 ? 6.987 -5.396 -11.479 1.00 86.38 81 GLY A N 1
ATOM 635 C CA . GLY A 1 81 ? 7.240 -4.400 -10.423 1.00 86.38 81 GLY A CA 1
ATOM 636 C C . GLY A 1 81 ? 8.184 -3.264 -10.808 1.00 86.38 81 GLY A C 1
ATOM 637 O O . GLY A 1 81 ? 8.165 -2.219 -10.163 1.00 86.38 81 GLY A O 1
ATOM 638 N N . MET A 1 82 ? 8.984 -3.451 -11.859 1.00 90.94 82 MET A N 1
ATOM 639 C CA . MET A 1 82 ? 9.890 -2.422 -12.369 1.00 90.94 82 MET A CA 1
ATOM 640 C C . MET A 1 82 ? 9.201 -1.593 -13.454 1.00 90.94 82 MET A C 1
ATOM 642 O O . MET A 1 82 ? 8.417 -2.136 -14.232 1.00 90.94 82 MET A O 1
ATOM 646 N N . SER A 1 83 ? 9.518 -0.298 -13.525 1.00 90.38 83 SER A N 1
ATOM 647 C CA . SER A 1 83 ? 8.996 0.607 -14.563 1.00 90.38 83 SER A CA 1
ATOM 648 C C . SER A 1 83 ? 7.464 0.601 -14.650 1.00 90.38 83 SER A C 1
ATOM 650 O O . SER A 1 83 ? 6.903 0.577 -15.741 1.00 90.38 83 SER A O 1
ATOM 652 N N . LEU A 1 84 ? 6.787 0.591 -13.502 1.00 94.62 84 LEU A N 1
ATOM 653 C CA . LEU A 1 84 ? 5.339 0.772 -13.443 1.00 94.62 84 LEU A CA 1
ATOM 654 C C . LEU A 1 84 ? 4.977 2.259 -13.568 1.00 94.62 84 LEU A C 1
ATOM 656 O O . LEU A 1 84 ? 5.787 3.139 -13.280 1.00 94.62 84 LEU A O 1
ATOM 660 N N . GLU A 1 85 ? 3.743 2.534 -13.962 1.00 94.94 85 GLU A N 1
ATOM 661 C CA . GLU A 1 85 ? 3.113 3.851 -13.868 1.00 94.94 85 GLU A CA 1
ATOM 662 C C . GLU A 1 85 ? 1.695 3.728 -13.307 1.00 94.94 85 GLU A C 1
ATOM 664 O O . GLU A 1 85 ? 1.035 2.701 -13.481 1.00 94.94 85 GLU A O 1
ATOM 669 N N . VAL A 1 86 ? 1.233 4.770 -12.613 1.00 96.50 86 VAL A N 1
ATOM 670 C CA . VAL A 1 86 ? -0.156 4.877 -12.146 1.00 96.50 86 VAL A CA 1
ATOM 671 C C . VAL A 1 86 ? -0.990 5.467 -13.277 1.00 96.50 86 VAL A C 1
ATOM 673 O O . VAL A 1 86 ? -0.763 6.606 -13.675 1.00 96.50 86 VAL A O 1
ATOM 676 N N . ILE A 1 87 ? -1.968 4.708 -13.769 1.00 96.00 87 ILE A N 1
ATOM 677 C CA . ILE A 1 87 ? -2.873 5.158 -14.840 1.00 96.00 87 ILE A CA 1
ATOM 678 C C . ILE A 1 87 ? -4.252 5.571 -14.333 1.00 96.00 87 ILE A C 1
ATOM 680 O O . ILE A 1 87 ? -4.953 6.309 -15.018 1.00 96.00 87 ILE A O 1
ATOM 684 N N . ASP A 1 88 ? -4.644 5.109 -13.147 1.00 96.56 88 ASP A N 1
ATOM 685 C CA . ASP A 1 88 ? -5.874 5.542 -12.485 1.00 96.56 88 ASP A CA 1
ATOM 686 C C . ASP A 1 88 ? -5.742 5.408 -10.965 1.00 96.56 88 ASP A C 1
ATOM 688 O O . ASP A 1 88 ? -5.058 4.505 -10.462 1.00 96.56 88 ASP A O 1
ATOM 692 N N . SER A 1 89 ? -6.410 6.295 -10.229 1.00 97.06 89 SER A N 1
ATOM 693 C CA . SER A 1 89 ? -6.504 6.217 -8.777 1.00 97.06 89 SER A CA 1
ATOM 694 C C . SER A 1 89 ? -7.829 6.754 -8.251 1.00 97.06 89 SER A C 1
ATOM 696 O O . SER A 1 89 ? -8.364 7.759 -8.716 1.00 97.06 89 SER A O 1
ATOM 698 N N . TYR A 1 90 ? -8.363 6.089 -7.227 1.00 97.50 90 TYR A N 1
ATOM 699 C CA . TYR A 1 90 ? -9.510 6.607 -6.489 1.00 97.50 90 TYR A CA 1
ATOM 700 C C . TYR A 1 90 ? -9.473 6.183 -5.025 1.00 97.50 90 TYR A C 1
ATOM 702 O O . TYR A 1 90 ? -8.876 5.169 -4.658 1.00 97.50 90 TYR A O 1
ATOM 710 N N . GLN A 1 91 ? -10.145 6.963 -4.180 1.00 97.94 91 GLN A N 1
ATOM 711 C CA . GLN A 1 91 ? -10.283 6.676 -2.757 1.00 97.94 91 GLN A CA 1
ATOM 712 C C . GLN A 1 91 ? -11.746 6.611 -2.342 1.00 97.94 91 GLN A C 1
ATOM 714 O O . GLN A 1 91 ? -12.606 7.268 -2.930 1.00 97.94 91 GLN A O 1
ATOM 719 N N . ARG A 1 92 ? -12.026 5.833 -1.299 1.00 98.12 92 ARG A N 1
ATOM 720 C CA . ARG A 1 92 ? -13.324 5.819 -0.621 1.00 98.12 92 ARG A CA 1
ATOM 721 C C . ARG A 1 92 ? -13.164 5.525 0.865 1.00 98.12 92 ARG A C 1
ATOM 723 O O . ARG A 1 92 ? -12.182 4.915 1.274 1.00 98.12 92 ARG A O 1
ATOM 730 N N . SER A 1 93 ? -14.160 5.893 1.659 1.00 98.25 93 SER A N 1
ATOM 731 C CA . SER A 1 93 ? -14.238 5.526 3.076 1.00 98.25 93 SER A CA 1
ATOM 732 C C . SER A 1 93 ? -15.229 4.381 3.277 1.00 98.25 93 SER A C 1
ATOM 734 O O . SER A 1 93 ? -16.273 4.334 2.628 1.00 98.25 93 SER A O 1
ATOM 736 N N . ILE A 1 94 ? -14.901 3.466 4.184 1.00 98.31 94 ILE A N 1
ATOM 737 C CA . ILE A 1 94 ? -15.740 2.345 4.617 1.00 98.31 94 ILE A CA 1
ATOM 738 C C . ILE A 1 94 ? -16.024 2.553 6.104 1.00 98.31 94 ILE A C 1
ATOM 740 O O . ILE A 1 94 ? -15.107 2.840 6.870 1.00 98.31 94 ILE A O 1
ATOM 744 N N . ASN A 1 95 ? -17.291 2.452 6.505 1.00 98.00 95 ASN A N 1
ATOM 745 C CA . ASN A 1 95 ? -17.717 2.496 7.904 1.00 98.00 95 ASN A CA 1
ATOM 746 C C . ASN A 1 95 ? -18.949 1.604 8.072 1.00 98.00 95 ASN A C 1
ATOM 748 O O . ASN A 1 95 ? -20.086 2.068 7.998 1.00 98.00 95 ASN A O 1
ATOM 752 N N . GLU A 1 96 ? -18.708 0.314 8.253 1.00 97.44 96 GLU A N 1
ATOM 753 C CA . GLU A 1 96 ? -19.742 -0.714 8.315 1.00 97.44 96 GLU A CA 1
ATOM 754 C C . GLU A 1 96 ? -19.688 -1.447 9.657 1.00 97.44 96 GLU A C 1
ATOM 756 O O . GLU A 1 96 ? -18.633 -1.565 10.283 1.00 97.44 96 GLU A O 1
ATOM 761 N N . VAL A 1 97 ? -20.837 -1.940 10.121 1.00 96.88 97 VAL A N 1
ATOM 762 C CA . VAL A 1 97 ? -20.946 -2.744 11.343 1.00 96.88 97 VAL A CA 1
ATOM 763 C C . VAL A 1 97 ? -21.691 -4.031 11.013 1.00 96.88 97 VAL A C 1
ATOM 765 O O . VAL A 1 97 ? -22.762 -3.989 10.414 1.00 96.88 97 VAL A O 1
ATOM 768 N N . SER A 1 98 ? -21.131 -5.170 11.415 1.00 95.38 98 SER A N 1
ATOM 769 C CA . SER A 1 98 ? -21.703 -6.502 11.204 1.00 95.38 98 SER A CA 1
ATOM 770 C C . SER A 1 98 ? -21.719 -7.319 12.499 1.00 95.38 98 SER A C 1
ATOM 772 O O . SER A 1 98 ? -20.897 -7.106 13.390 1.00 95.38 98 SER A O 1
ATOM 774 N N . GLU A 1 99 ? -22.665 -8.252 12.617 1.00 97.00 99 GLU A N 1
ATOM 775 C CA . GLU A 1 99 ? -22.779 -9.182 13.749 1.00 97.00 99 GLU A CA 1
ATOM 776 C C . GLU A 1 99 ? -22.376 -10.590 13.277 1.00 97.00 99 GLU A C 1
ATOM 778 O O . GLU A 1 99 ? -23.133 -11.231 12.543 1.00 97.00 99 GLU A O 1
ATOM 783 N N . PRO A 1 100 ? -21.160 -11.068 13.608 1.00 94.94 100 PRO A N 1
ATOM 784 C CA . PRO A 1 100 ? -20.721 -12.396 13.201 1.00 94.94 100 PRO A CA 1
ATOM 785 C C . PRO A 1 100 ? -21.490 -13.485 13.963 1.00 94.94 100 PRO A C 1
ATOM 787 O O . PRO A 1 100 ? -21.782 -13.342 15.148 1.00 94.94 100 PRO A O 1
ATOM 790 N N . ILE A 1 101 ? -21.758 -14.618 13.302 1.00 96.12 101 ILE A N 1
ATOM 791 C CA . ILE A 1 101 ? -22.482 -15.762 13.899 1.00 96.12 101 ILE A CA 1
ATOM 792 C C . ILE A 1 101 ? -21.714 -16.350 15.099 1.00 96.12 101 ILE A C 1
ATOM 794 O O . ILE A 1 101 ? -22.309 -16.819 16.066 1.00 96.12 101 ILE A O 1
ATOM 798 N N . TYR A 1 102 ? -20.383 -16.326 15.041 1.00 93.50 102 TYR A N 1
ATOM 799 C CA . TYR A 1 102 ? -19.481 -16.755 16.105 1.00 93.50 102 TYR A CA 1
ATOM 800 C C . TYR A 1 102 ? -18.231 -15.869 16.104 1.00 93.50 102 TYR A C 1
ATOM 802 O O . TYR A 1 102 ? -17.789 -15.403 15.054 1.00 93.50 102 TYR A O 1
ATOM 810 N N . GLY A 1 103 ? -17.627 -15.644 17.271 1.00 93.12 103 GLY A N 1
ATOM 811 C CA . GLY A 1 103 ? -16.409 -14.843 17.366 1.00 93.12 103 GLY A CA 1
ATOM 812 C C . GLY A 1 103 ? -16.119 -14.322 18.768 1.00 93.12 103 GLY A C 1
ATOM 813 O O . GLY A 1 103 ? -16.825 -14.622 19.725 1.00 93.12 103 GLY A O 1
ATOM 814 N N . LYS A 1 104 ? -15.049 -13.526 18.878 1.00 93.94 104 LYS A N 1
ATOM 815 C CA . LYS A 1 104 ? -14.615 -12.894 20.139 1.00 93.94 104 LYS A CA 1
ATOM 816 C C . LYS A 1 104 ? -15.394 -11.616 20.486 1.00 93.94 104 LYS A C 1
ATOM 818 O O . LYS A 1 104 ? -15.258 -11.113 21.594 1.00 93.94 104 LYS A O 1
ATOM 823 N N . THR A 1 105 ? -16.167 -11.075 19.545 1.00 93.12 105 THR A N 1
ATOM 824 C CA . THR A 1 105 ? -16.972 -9.856 19.705 1.00 93.12 105 THR A CA 1
ATOM 825 C C . THR A 1 105 ? -18.366 -10.071 19.130 1.00 93.12 105 THR A C 1
ATOM 827 O O . THR A 1 105 ? -18.528 -10.844 18.187 1.00 93.12 105 THR A O 1
ATOM 830 N N . LYS A 1 106 ? -19.354 -9.360 19.683 1.00 93.44 106 LYS A N 1
ATOM 831 C CA . LYS A 1 106 ? -20.728 -9.328 19.168 1.00 93.44 106 LYS A CA 1
ATOM 832 C C . LYS A 1 106 ? -20.866 -8.436 17.930 1.00 93.44 106 LYS A C 1
ATOM 834 O O . LYS A 1 106 ? -21.637 -8.752 17.040 1.00 93.44 106 LYS A O 1
ATOM 839 N N . PHE A 1 107 ? -20.113 -7.339 17.862 1.00 95.19 107 PHE A N 1
ATOM 840 C CA . PHE A 1 107 ? -20.140 -6.415 16.727 1.00 95.19 107 PHE A CA 1
ATOM 841 C C . PHE A 1 107 ? -18.73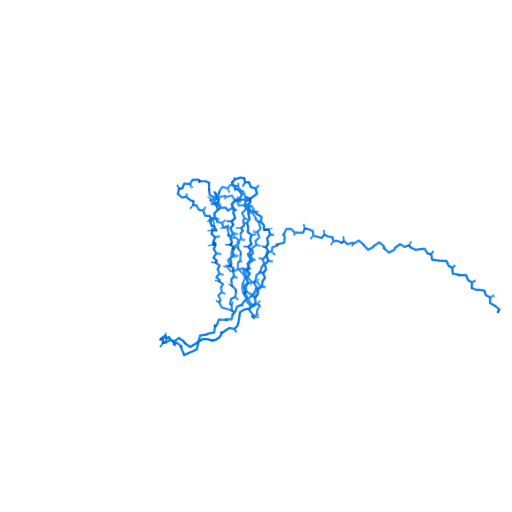3 -6.238 16.164 1.00 95.19 107 PHE A C 1
ATOM 843 O O . PHE A 1 107 ? -17.789 -5.958 16.910 1.00 95.19 107 PHE A O 1
ATOM 850 N N . LEU A 1 108 ? -18.605 -6.405 14.851 1.00 94.06 108 LEU A N 1
ATOM 851 C CA . LEU A 1 108 ? -17.399 -6.150 14.078 1.00 94.06 108 LEU A CA 1
ATOM 852 C C 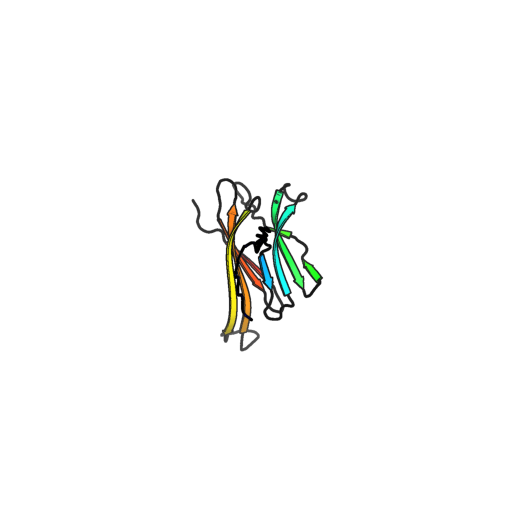. LEU A 1 108 ? -17.588 -4.854 13.292 1.00 94.06 108 LEU A C 1
ATOM 854 O O . LEU A 1 108 ? -18.528 -4.743 12.506 1.00 94.06 108 LEU A O 1
ATOM 858 N N . ARG A 1 109 ? -16.693 -3.887 13.499 1.00 94.75 109 ARG A N 1
ATOM 859 C CA . ARG A 1 109 ? -16.695 -2.607 12.788 1.00 94.75 109 ARG A CA 1
ATOM 860 C C . ARG A 1 109 ? -15.583 -2.587 11.738 1.00 94.75 109 ARG A C 1
ATOM 862 O O . ARG A 1 109 ? -14.418 -2.689 12.104 1.00 94.75 109 ARG A O 1
ATOM 869 N N . ASP A 1 110 ? -15.943 -2.420 10.468 1.00 96.56 110 ASP A N 1
ATOM 870 C CA . ASP A 1 110 ? -15.014 -2.175 9.356 1.00 96.56 110 ASP A CA 1
ATOM 871 C C . ASP A 1 110 ? -14.977 -0.662 9.103 1.00 96.56 110 ASP A C 1
ATOM 873 O O . ASP A 1 110 ? -15.880 -0.105 8.478 1.00 96.56 110 ASP A O 1
ATOM 877 N N . HIS A 1 111 ? -13.994 0.025 9.690 1.00 98.19 111 HIS A N 1
ATOM 878 C CA . HIS A 1 111 ? -13.833 1.475 9.571 1.00 98.19 111 HIS A CA 1
ATOM 879 C C . HIS A 1 111 ? -12.436 1.820 9.062 1.00 98.19 111 HIS A C 1
ATOM 881 O O . HIS A 1 111 ? -11.465 1.787 9.817 1.00 98.19 111 HIS A O 1
ATOM 887 N N . CYS A 1 112 ? -12.343 2.149 7.778 1.00 98.62 112 CYS A N 1
ATOM 888 C CA . CYS A 1 112 ? -11.082 2.469 7.122 1.00 98.62 112 CYS A CA 1
ATOM 889 C C . CYS A 1 112 ? -11.277 3.429 5.954 1.00 98.62 112 CYS A C 1
ATOM 891 O O . CYS A 1 112 ? -12.359 3.514 5.371 1.00 98.62 112 CYS A O 1
ATOM 893 N N . ASN A 1 113 ? -10.191 4.069 5.540 1.00 98.81 113 ASN A N 1
ATOM 894 C CA . ASN A 1 113 ? -10.107 4.645 4.203 1.00 98.81 113 ASN A CA 1
ATOM 895 C C . ASN A 1 113 ? -9.416 3.649 3.270 1.00 98.81 113 ASN A C 1
ATOM 897 O O . ASN A 1 113 ? -8.497 2.937 3.677 1.00 98.81 113 ASN A O 1
ATOM 901 N N . GLU A 1 114 ? -9.872 3.585 2.026 1.00 98.69 114 GLU A N 1
ATOM 902 C CA . GLU A 1 114 ? -9.414 2.654 1.002 1.00 98.69 114 GLU A CA 1
ATOM 903 C C . GLU A 1 114 ? -8.926 3.429 -0.226 1.00 98.69 114 GLU A C 1
ATOM 905 O O . GLU A 1 114 ? -9.618 4.320 -0.715 1.00 98.69 114 GLU A O 1
ATOM 910 N N . LEU A 1 115 ? -7.749 3.066 -0.731 1.00 98.69 115 LEU A N 1
ATOM 911 C CA . LEU A 1 115 ? -7.139 3.571 -1.958 1.00 98.69 115 LEU A CA 1
ATOM 912 C C . LEU A 1 115 ? -7.047 2.444 -2.979 1.00 98.69 115 LEU A C 1
ATOM 914 O O . LEU A 1 115 ? -6.575 1.349 -2.672 1.00 98.69 115 LEU A O 1
ATOM 918 N N . HIS A 1 116 ? -7.456 2.740 -4.203 1.00 98.50 116 HIS A N 1
ATOM 919 C CA . HIS A 1 116 ? -7.301 1.875 -5.362 1.00 98.50 116 HIS A CA 1
ATOM 920 C C . HIS A 1 116 ? -6.353 2.537 -6.342 1.00 98.50 116 HIS A C 1
ATOM 922 O O . HIS A 1 116 ? -6.544 3.702 -6.681 1.00 98.50 116 HIS A O 1
ATOM 928 N N . LEU A 1 117 ? -5.369 1.776 -6.809 1.00 98.19 117 LEU A N 1
ATOM 929 C CA . LEU A 1 117 ? -4.467 2.159 -7.886 1.00 98.19 117 LEU A CA 1
ATOM 930 C C . LEU A 1 117 ? -4.582 1.143 -9.017 1.00 98.19 117 LEU A C 1
ATOM 932 O O . LEU A 1 117 ? -4.530 -0.072 -8.786 1.00 98.19 117 LEU A O 1
ATOM 936 N N . LEU A 1 118 ? -4.698 1.650 -10.238 1.00 97.31 118 LEU A N 1
ATOM 937 C CA . LEU A 1 118 ? -4.465 0.878 -11.445 1.00 97.31 118 LEU A CA 1
ATOM 938 C C . LEU A 1 118 ? -3.071 1.217 -11.964 1.00 97.31 118 LEU A C 1
ATOM 940 O O . LEU A 1 118 ? -2.761 2.373 -12.247 1.00 97.31 118 LEU A O 1
ATOM 944 N N . LEU A 1 119 ? -2.239 0.189 -12.058 1.00 96.62 119 LEU A N 1
ATOM 945 C CA . LEU A 1 119 ? -0.851 0.271 -12.479 1.00 96.62 119 LEU A CA 1
ATOM 946 C C . LEU A 1 119 ? -0.692 -0.445 -13.818 1.00 96.62 119 LEU A C 1
ATOM 948 O O . LEU A 1 119 ? -1.352 -1.462 -14.054 1.00 96.62 119 LEU A O 1
ATOM 952 N N . ILE A 1 120 ? 0.216 0.039 -14.657 1.00 95.81 120 ILE A N 1
ATOM 953 C CA . ILE A 1 120 ? 0.639 -0.648 -15.880 1.00 95.81 120 ILE A CA 1
ATOM 954 C C . ILE A 1 120 ? 2.163 -0.620 -15.993 1.00 95.81 120 ILE A C 1
ATOM 956 O O . ILE A 1 120 ? 2.811 0.317 -15.530 1.00 95.81 120 ILE A O 1
ATOM 960 N N . GLU A 1 121 ? 2.751 -1.664 -16.567 1.00 94.81 121 GLU A N 1
ATOM 961 C CA . GLU A 1 121 ? 4.162 -1.637 -16.962 1.00 94.81 121 GLU A CA 1
ATOM 962 C C . GLU A 1 121 ? 4.364 -0.686 -18.145 1.00 94.81 121 GLU A C 1
ATOM 964 O O . GLU A 1 121 ? 3.628 -0.756 -19.121 1.00 94.81 121 GLU A O 1
ATOM 969 N N . LYS A 1 122 ? 5.396 0.162 -18.090 1.00 93.75 122 LYS A N 1
ATOM 970 C CA . LYS A 1 122 ? 5.788 1.072 -19.184 1.00 93.75 122 LYS A CA 1
ATOM 971 C C . LYS A 1 122 ? 6.392 0.340 -20.391 1.00 93.75 122 LYS A C 1
ATOM 973 O O . LYS A 1 122 ? 6.547 0.935 -21.452 1.00 93.75 122 LYS A O 1
ATOM 978 N N . ASN A 1 123 ? 6.775 -0.925 -20.220 1.00 91.69 123 ASN A N 1
ATOM 979 C CA . ASN A 1 123 ? 7.401 -1.756 -21.246 1.00 91.69 123 ASN A CA 1
ATOM 980 C C . ASN A 1 123 ? 6.517 -2.968 -21.558 1.00 91.69 123 ASN A C 1
ATOM 982 O O . ASN A 1 123 ? 5.760 -3.421 -20.698 1.00 91.69 123 ASN A O 1
ATOM 986 N N . GLU A 1 124 ? 6.680 -3.541 -22.755 1.00 88.94 124 GLU A N 1
ATOM 987 C CA . GLU A 1 124 ? 6.097 -4.840 -23.116 1.00 88.94 124 GLU A CA 1
ATOM 988 C C . GLU A 1 124 ? 6.368 -5.884 -22.007 1.00 88.94 124 GLU A C 1
ATOM 990 O O . GLU A 1 124 ? 7.511 -5.995 -21.544 1.00 88.94 124 GLU A O 1
ATOM 995 N N . PRO A 1 125 ? 5.352 -6.646 -21.557 1.00 91.50 125 PRO A N 1
ATOM 996 C CA . PRO A 1 125 ? 4.048 -6.847 -22.194 1.00 91.50 125 PRO A CA 1
ATOM 997 C C . PRO A 1 125 ? 2.921 -5.914 -21.706 1.00 91.50 125 PRO A C 1
ATOM 999 O O . PRO A 1 125 ? 1.748 -6.253 -21.844 1.00 91.50 125 PRO A O 1
ATOM 1002 N N . PHE A 1 126 ? 3.247 -4.757 -21.112 1.00 93.38 126 PHE A N 1
ATOM 1003 C CA . PHE A 1 126 ? 2.272 -3.763 -20.635 1.00 93.38 126 PHE A CA 1
ATOM 1004 C C . PHE A 1 126 ? 1.256 -4.346 -19.643 1.00 93.38 126 PHE A C 1
ATOM 1006 O O . PHE A 1 126 ? 0.051 -4.074 -19.702 1.00 93.38 126 PHE A O 1
ATOM 1013 N N . ARG A 1 127 ? 1.742 -5.188 -18.721 1.00 94.44 127 ARG A N 1
ATOM 1014 C CA . ARG A 1 127 ? 0.867 -5.904 -17.792 1.00 94.44 127 ARG A CA 1
ATOM 1015 C C . ARG A 1 127 ? 0.199 -4.940 -16.826 1.00 94.44 127 ARG A C 1
ATOM 1017 O O . ARG A 1 127 ? 0.845 -4.054 -16.270 1.00 94.44 127 ARG A O 1
ATOM 1024 N N . GLN A 1 128 ? -1.090 -5.154 -16.585 1.00 95.38 128 GLN A N 1
ATOM 1025 C CA . GLN A 1 128 ? -1.854 -4.368 -15.620 1.00 95.38 128 GLN A CA 1
ATOM 1026 C C . GLN A 1 128 ? -1.799 -5.004 -14.233 1.00 95.38 128 GLN A C 1
ATOM 1028 O O . GLN A 1 128 ? -1.895 -6.224 -14.089 1.00 95.38 128 GLN A O 1
ATOM 1033 N N . ILE A 1 129 ? -1.708 -4.170 -13.198 1.00 96.06 129 ILE A N 1
ATOM 1034 C CA . ILE A 1 129 ? -1.794 -4.579 -11.795 1.00 96.06 129 ILE A CA 1
ATOM 1035 C C . ILE A 1 129 ? -2.789 -3.675 -11.080 1.00 96.06 129 ILE A C 1
ATOM 1037 O O . ILE A 1 129 ? -2.740 -2.453 -11.189 1.00 96.06 129 ILE A O 1
ATOM 1041 N N . LYS A 1 130 ? -3.689 -4.275 -10.305 1.00 97.00 130 LYS A N 1
ATOM 1042 C CA . LYS A 1 130 ? -4.550 -3.542 -9.376 1.00 97.00 130 LYS A CA 1
ATOM 1043 C C . LYS A 1 130 ? -3.952 -3.615 -7.983 1.00 97.00 130 LYS A C 1
ATOM 1045 O O . LYS A 1 130 ? -3.713 -4.714 -7.482 1.00 97.00 130 LYS A O 1
ATOM 1050 N N . LEU A 1 131 ? -3.766 -2.468 -7.347 1.00 98.06 131 LEU A N 1
ATOM 1051 C CA . LEU A 1 131 ? -3.375 -2.367 -5.948 1.00 98.06 131 LEU A CA 1
ATOM 1052 C C . LEU A 1 131 ? -4.539 -1.775 -5.159 1.00 98.06 131 LEU A C 1
ATOM 1054 O O . LEU A 1 131 ? -5.088 -0.743 -5.529 1.00 98.06 131 LEU A O 1
ATOM 1058 N N . VAL A 1 132 ? -4.917 -2.437 -4.067 1.00 98.50 132 VAL A N 1
ATOM 1059 C CA . VAL A 1 132 ?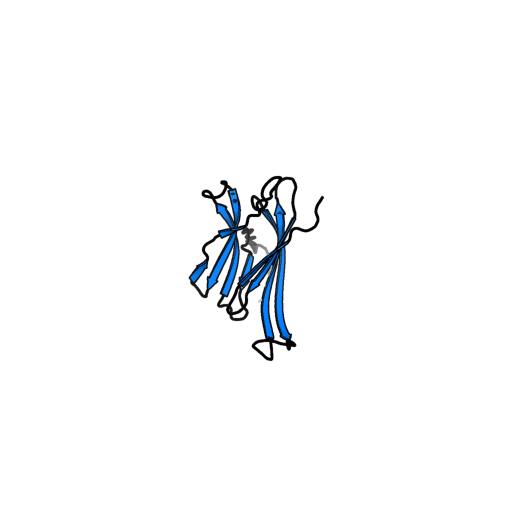 -5.907 -1.908 -3.119 1.00 98.50 132 VAL A CA 1
ATOM 1060 C C . VAL A 1 132 ? -5.263 -1.833 -1.751 1.00 98.50 132 VAL A C 1
ATOM 1062 O O . VAL A 1 132 ? -4.799 -2.857 -1.252 1.00 98.50 132 VAL A O 1
ATOM 1065 N N . ALA A 1 133 ? -5.258 -0.650 -1.151 1.00 98.62 133 ALA A N 1
ATOM 1066 C CA . ALA A 1 133 ? -4.753 -0.395 0.188 1.00 98.62 133 ALA A CA 1
ATOM 1067 C C . ALA A 1 133 ? -5.878 0.098 1.099 1.00 98.62 133 ALA A C 1
ATOM 1069 O O . ALA A 1 133 ? -6.739 0.859 0.671 1.00 98.62 133 ALA A O 1
ATOM 1070 N N . ARG A 1 134 ? -5.864 -0.322 2.361 1.00 98.62 134 ARG A N 1
ATOM 1071 C CA . ARG A 1 134 ? -6.774 0.109 3.421 1.00 98.62 134 ARG A CA 1
ATOM 1072 C C . ARG A 1 134 ? -5.971 0.584 4.618 1.00 98.62 134 ARG A C 1
ATOM 1074 O O . ARG A 1 134 ? -5.049 -0.109 5.050 1.00 98.62 134 ARG A O 1
ATOM 1081 N N . ALA A 1 135 ? -6.362 1.725 5.168 1.00 98.69 135 ALA A N 1
ATOM 1082 C CA . ALA A 1 135 ? -5.827 2.261 6.409 1.00 98.69 135 ALA A CA 1
ATOM 1083 C C . ALA A 1 135 ? -6.925 2.298 7.477 1.00 98.69 135 ALA A C 1
ATOM 1085 O O . ALA A 1 135 ? -7.902 3.041 7.363 1.00 98.69 135 ALA A O 1
ATOM 1086 N N . TYR A 1 136 ? -6.743 1.472 8.500 1.00 98.56 136 TYR A N 1
ATOM 1087 C CA . TYR A 1 136 ? -7.496 1.441 9.748 1.00 98.56 136 TYR A CA 1
ATOM 1088 C C . TYR A 1 136 ? -6.774 2.289 10.799 1.00 98.56 136 TYR A C 1
ATOM 1090 O O . TYR A 1 136 ? -5.603 2.629 10.638 1.00 98.56 136 TYR A O 1
ATOM 1098 N N . ASP A 1 137 ? -7.451 2.617 11.897 1.00 98.25 137 ASP A N 1
ATOM 1099 C CA . ASP A 1 137 ? -6.851 3.397 12.990 1.00 98.25 137 ASP A CA 1
ATOM 1100 C C . ASP A 1 137 ? -5.653 2.694 13.659 1.00 98.25 137 ASP A C 1
ATOM 1102 O O . ASP A 1 137 ? -4.789 3.365 14.226 1.00 98.25 137 ASP A O 1
ATOM 1106 N N . ASP A 1 138 ? -5.592 1.363 13.581 1.00 96.19 138 ASP A N 1
ATOM 1107 C CA . ASP A 1 138 ? -4.608 0.493 14.232 1.00 96.19 138 ASP A CA 1
ATOM 1108 C C . ASP A 1 138 ? -3.860 -0.449 13.269 1.00 96.19 138 ASP A C 1
ATOM 1110 O O . ASP A 1 138 ? -2.943 -1.157 13.691 1.00 96.19 138 ASP A O 1
ATOM 1114 N N . ALA A 1 139 ? -4.209 -0.458 11.980 1.00 97.00 139 ALA A N 1
ATOM 1115 C CA . ALA A 1 139 ? -3.609 -1.350 10.994 1.00 97.00 139 ALA A CA 1
ATOM 1116 C C . ALA A 1 139 ? -3.623 -0.769 9.575 1.00 97.00 139 ALA A C 1
ATOM 1118 O O . ALA A 1 139 ? -4.486 0.019 9.203 1.00 97.00 139 ALA A O 1
ATOM 1119 N N . VAL A 1 140 ? -2.696 -1.228 8.738 1.00 97.88 140 VAL A N 1
ATOM 1120 C CA . VAL A 1 140 ? -2.782 -1.061 7.283 1.00 97.88 140 VAL A CA 1
ATOM 1121 C C . VAL A 1 140 ? -2.769 -2.427 6.619 1.00 97.88 140 VAL A C 1
ATOM 1123 O O . VAL A 1 140 ? -2.118 -3.357 7.093 1.00 97.88 140 VAL A O 1
ATOM 1126 N N . ALA A 1 141 ? -3.481 -2.544 5.508 1.00 97.88 141 ALA A N 1
ATOM 1127 C CA . ALA A 1 141 ? -3.477 -3.734 4.675 1.00 97.88 141 ALA A CA 1
ATOM 1128 C C . ALA A 1 141 ? -3.429 -3.311 3.213 1.00 97.88 141 ALA A C 1
ATOM 1130 O O . ALA A 1 141 ? -4.101 -2.362 2.824 1.00 97.88 141 ALA A O 1
ATOM 1131 N N . PHE A 1 142 ? -2.680 -4.026 2.382 1.00 97.81 142 PHE A N 1
ATOM 1132 C CA . PHE A 1 142 ? -2.781 -3.866 0.939 1.00 97.81 142 PHE A CA 1
ATOM 1133 C C . PHE A 1 142 ? -2.719 -5.218 0.242 1.00 97.81 142 PHE A C 1
ATOM 1135 O O . PHE A 1 142 ? -2.219 -6.201 0.788 1.00 97.81 142 PHE A O 1
ATOM 1142 N N . ARG A 1 143 ? -3.259 -5.268 -0.972 1.00 97.56 143 ARG A N 1
ATOM 1143 C CA . ARG A 1 143 ? -3.214 -6.444 -1.837 1.00 97.56 143 ARG A CA 1
ATOM 1144 C C . ARG A 1 143 ? -2.932 -6.043 -3.273 1.00 97.56 143 ARG A C 1
ATOM 1146 O O . ARG A 1 143 ? -3.349 -4.973 -3.716 1.00 97.56 143 ARG A O 1
ATOM 1153 N N . LEU A 1 144 ? -2.302 -6.959 -3.995 1.00 96.50 144 LEU A N 1
ATOM 1154 C CA . LEU A 1 144 ? -2.115 -6.886 -5.437 1.00 96.50 144 LEU A CA 1
ATOM 1155 C C . LEU A 1 144 ? -3.042 -7.895 -6.110 1.00 96.50 144 LEU A C 1
ATOM 1157 O O . LEU A 1 144 ? -3.233 -9.005 -5.615 1.00 96.50 144 LEU A O 1
ATOM 1161 N N . SER A 1 145 ? -3.615 -7.514 -7.243 1.00 94.62 145 SER A N 1
ATOM 1162 C CA . SER A 1 145 ? -4.391 -8.399 -8.100 1.00 94.62 145 SER A CA 1
ATOM 1163 C C . SER A 1 145 ? -3.907 -8.254 -9.533 1.00 94.62 145 SER A C 1
ATOM 1165 O O . SER A 1 145 ? -3.840 -7.150 -10.072 1.00 94.62 145 SER A O 1
ATOM 1167 N N . LEU A 1 146 ? -3.580 -9.394 -10.135 1.00 92.75 146 LEU A N 1
ATOM 1168 C CA . LEU A 1 146 ? -3.253 -9.512 -11.546 1.00 92.75 146 LEU A CA 1
ATOM 1169 C C . LEU A 1 146 ? -4.550 -9.875 -12.287 1.00 92.75 146 LEU A C 1
ATOM 1171 O O . LEU A 1 146 ? -5.026 -11.005 -12.137 1.00 92.75 146 LEU A O 1
ATOM 1175 N N . PRO A 1 147 ? -5.186 -8.937 -13.013 1.00 90.94 147 PRO A N 1
ATOM 1176 C CA . PRO A 1 147 ? -6.328 -9.267 -13.847 1.00 90.94 147 PRO A CA 1
ATOM 1177 C C . PRO A 1 147 ? -5.908 -10.241 -14.951 1.00 90.94 147 PRO A C 1
ATOM 1179 O O . PRO A 1 147 ? -4.741 -10.317 -15.338 1.00 90.94 147 PRO A O 1
ATOM 1182 N N . ARG A 1 148 ? -6.884 -10.977 -15.489 1.00 91.25 148 ARG A N 1
ATOM 1183 C CA . ARG A 1 148 ? -6.666 -11.757 -16.707 1.00 91.25 148 ARG A CA 1
ATOM 1184 C C . ARG A 1 148 ? -6.230 -10.800 -17.819 1.00 91.25 148 ARG A C 1
ATOM 1186 O O . ARG A 1 148 ? -6.958 -9.864 -18.138 1.00 91.25 148 ARG A O 1
ATOM 1193 N N . GLN A 1 149 ? -5.071 -11.078 -18.392 1.00 86.31 149 GLN A N 1
ATOM 1194 C CA . GLN A 1 149 ? -4.424 -10.304 -19.444 1.00 86.31 149 GLN A CA 1
ATOM 1195 C C . GLN A 1 149 ? -3.903 -11.267 -20.526 1.00 86.31 149 GLN A C 1
ATOM 1197 O O . GLN A 1 149 ? -3.719 -12.447 -20.203 1.00 86.31 149 GLN A O 1
ATOM 1202 N N . PRO A 1 150 ? -3.820 -10.818 -21.792 1.00 68.56 150 PRO A N 1
ATOM 1203 C CA . PRO A 1 150 ? -3.409 -11.646 -22.927 1.00 68.56 150 PRO A CA 1
ATOM 1204 C C . PRO A 1 150 ? -1.973 -12.164 -22.815 1.00 68.56 150 PRO A C 1
ATOM 1206 O O . PRO A 1 150 ? -1.150 -11.509 -22.136 1.00 68.56 150 PRO A O 1
#

Sequence (150 aa):
MKFKIILVLSLVMMTTFTSNSDASQQVASPNGQLAIEFHFQSFETPFPSGEYLAYSIRYKDRVIFSPSPIQILLSEGNPIGMSLEVIDSYQRSINEVSEPIYGKTKFLRDHCNELHLLLIEKNEPFRQIKLVARAYDDAVAFRLSLPRQP

Secondary structure (DSSP, 8-state):
----------------------PPEEEE-TTSSEEEEEEEEEE-TTSPSEEEEEEEEEETTEEEEEEEE--B--SSSPPB-BSEEEEEEEEEEEEEEE--SSSS-S-EEEEEEEEEEEEEESSTT--EEEEEEEEESS-EEEEEE-----